Protein AF-A0A933EF14-F1 (afdb_monomer_lite)

pLDDT: mean 84.02, std 11.15, range [34.5, 96.06]

Secondary structure (DSSP, 8-state):
----PPPPBP-SBPTTSPBP-SBP-TTSS-TTT-GGGHHHHHHHHHHHHHHHHHHHHHHHHS-GGGHHHHHHHHHHHHHHHTTSS-HHHHHHHHHHHHHHHHHHHHHHHHHHHHHHHHHHHHHH--

Radius of gyration: 25.22 Å; chains: 1; bounding box: 63×39×61 Å

Foldseek 3Di:
DDDDDDQQFAQDADPVRHGGRDGDDPVSHDCVPDPVNPVVVVVVVVVVVVVVVLLVVVVVVDPSVCSVLVVVLVVLVVCVVVVVDDVVVNVVSVVVSVVVVVVVVVVVVVVVVVVVVVVVVVVVVD

Sequence (126 aa):
MEAKASPL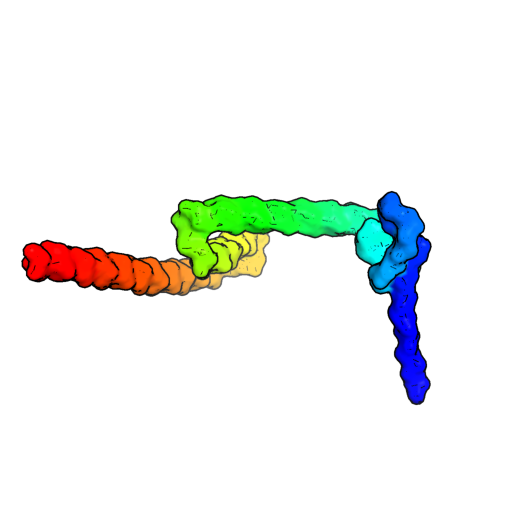LCRAKRKDGSRCRAVATTSGLCLAHDPMLEAKRQAARSAGGHNKAKSVRLGKLVPPRLVPVFDRLEQAMQQVHQGEIDPRVAQALASLAGAMVRVLTSGELEERLRRLESKLEERNVQ

Structure (mmCIF, N/CA/C/O backbone):
data_AF-A0A933EF14-F1
#
_entry.id   AF-A0A933EF14-F1
#
loop_
_atom_site.group_PDB
_atom_site.id
_atom_site.type_symbol
_atom_site.label_atom_id
_atom_site.label_alt_id
_atom_site.label_comp_id
_atom_site.label_asym_id
_atom_site.label_entity_id
_atom_site.label_seq_id
_atom_site.pdbx_PDB_ins_code
_atom_site.Cartn_x
_atom_site.Cartn_y
_atom_site.Cartn_z
_atom_site.occupancy
_atom_site.B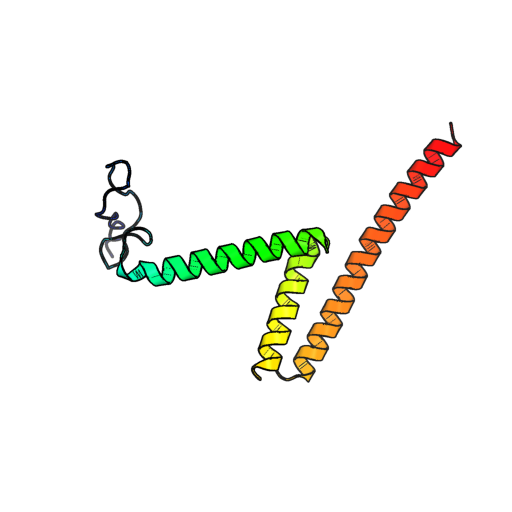_iso_or_equiv
_atom_site.auth_seq_id
_atom_site.auth_comp_id
_atom_site.auth_asym_id
_atom_site.auth_atom_id
_atom_site.pdbx_PDB_model_num
ATOM 1 N N . MET A 1 1 ? 36.540 -28.356 -6.099 1.00 34.50 1 MET A N 1
ATOM 2 C CA . MET A 1 1 ? 36.647 -27.436 -4.945 1.00 34.50 1 MET A CA 1
ATOM 3 C C . MET A 1 1 ? 36.626 -26.013 -5.492 1.00 34.50 1 MET A C 1
ATOM 5 O O . MET A 1 1 ? 37.657 -25.537 -5.940 1.00 34.50 1 MET A O 1
ATOM 9 N N . GLU A 1 2 ? 35.457 -25.371 -5.567 1.00 37.50 2 GLU A N 1
ATOM 10 C CA . GLU A 1 2 ? 35.346 -23.965 -5.990 1.00 37.50 2 GLU A CA 1
ATOM 11 C C . GLU A 1 2 ? 35.702 -23.043 -4.819 1.00 37.50 2 GLU A C 1
ATOM 13 O O . GLU A 1 2 ? 35.099 -23.111 -3.746 1.00 37.50 2 GLU A O 1
ATOM 18 N N . ALA A 1 3 ? 36.699 -22.182 -5.015 1.00 40.19 3 ALA A N 1
ATOM 19 C CA . ALA A 1 3 ? 37.044 -21.141 -4.062 1.00 40.19 3 ALA A CA 1
ATOM 20 C C . ALA A 1 3 ? 35.932 -20.077 -4.050 1.00 40.19 3 ALA A C 1
ATOM 22 O O . ALA A 1 3 ? 35.756 -19.342 -5.020 1.00 40.19 3 ALA A O 1
ATOM 23 N N . LYS A 1 4 ? 35.181 -19.974 -2.945 1.00 40.91 4 LYS A N 1
ATOM 24 C CA . LYS A 1 4 ? 34.280 -18.840 -2.685 1.00 40.91 4 LYS A CA 1
ATOM 25 C C . LYS A 1 4 ? 35.111 -17.553 -2.666 1.00 40.91 4 LYS A C 1
ATOM 27 O O . LYS A 1 4 ? 35.827 -17.298 -1.701 1.00 40.91 4 LYS A O 1
ATOM 32 N N . ALA A 1 5 ? 35.018 -16.748 -3.722 1.00 50.78 5 ALA A N 1
ATOM 33 C CA . ALA A 1 5 ? 35.619 -15.423 -3.758 1.00 50.78 5 ALA A CA 1
ATOM 34 C C . ALA A 1 5 ? 35.035 -14.572 -2.618 1.00 50.78 5 ALA A C 1
ATOM 36 O O . ALA A 1 5 ? 33.828 -14.327 -2.570 1.00 50.78 5 ALA A O 1
ATOM 37 N N . SER A 1 6 ? 35.886 -14.145 -1.682 1.00 56.22 6 SER A N 1
ATOM 38 C CA . SER A 1 6 ? 35.509 -13.193 -0.635 1.00 56.22 6 SER A CA 1
ATOM 39 C C . SER A 1 6 ? 34.868 -11.957 -1.273 1.00 56.22 6 SER A C 1
ATOM 41 O O . SER A 1 6 ? 35.418 -11.439 -2.251 1.00 56.22 6 SER A O 1
ATOM 43 N N . PRO A 1 7 ? 33.731 -11.459 -0.751 1.00 63.97 7 PRO A N 1
ATOM 44 C CA . PRO A 1 7 ? 33.072 -10.304 -1.336 1.00 63.97 7 PRO A CA 1
ATOM 45 C C . PRO A 1 7 ? 34.029 -9.113 -1.280 1.00 63.97 7 PRO A C 1
ATOM 47 O O . PRO A 1 7 ? 34.435 -8.672 -0.203 1.00 63.97 7 PRO A O 1
ATOM 50 N N . LEU A 1 8 ? 34.413 -8.611 -2.455 1.00 83.75 8 LEU A N 1
ATOM 51 C CA . LEU A 1 8 ? 35.238 -7.415 -2.560 1.00 83.75 8 LEU A CA 1
ATOM 52 C C . LEU A 1 8 ? 34.507 -6.272 -1.852 1.00 83.75 8 LEU A C 1
ATOM 54 O O . LEU A 1 8 ? 33.319 -6.051 -2.075 1.00 83.75 8 LEU A O 1
ATOM 58 N N . LEU A 1 9 ? 35.199 -5.557 -0.968 1.00 91.00 9 LEU A N 1
ATOM 59 C CA . LEU A 1 9 ? 34.646 -4.375 -0.313 1.00 91.00 9 LEU A CA 1
ATOM 60 C C . LEU A 1 9 ? 34.754 -3.161 -1.235 1.00 91.00 9 LEU A C 1
ATOM 62 O O . LEU A 1 9 ? 35.671 -3.045 -2.051 1.00 91.00 9 LEU A O 1
ATOM 66 N N . CYS A 1 10 ? 33.820 -2.231 -1.074 1.00 93.94 10 CYS A N 1
ATOM 67 C CA . CYS A 1 10 ? 33.797 -0.972 -1.799 1.00 93.94 10 CYS A CA 1
ATOM 68 C C . CYS A 1 10 ? 35.102 -0.189 -1.597 1.00 93.94 10 CYS A C 1
ATOM 70 O O . CYS A 1 10 ? 35.520 0.084 -0.471 1.00 93.94 10 CYS A O 1
ATOM 72 N N . ARG A 1 11 ? 35.717 0.238 -2.703 1.00 91.94 11 ARG A N 1
ATOM 73 C CA . ARG A 1 11 ? 37.001 0.958 -2.682 1.00 91.94 11 ARG A CA 1
ATOM 74 C C . ARG A 1 11 ? 36.892 2.421 -2.227 1.00 91.94 11 ARG A C 1
ATOM 76 O O . ARG A 1 11 ? 37.898 3.001 -1.829 1.00 91.94 11 ARG A O 1
ATOM 83 N N . ALA A 1 12 ? 35.695 3.010 -2.251 1.00 91.56 12 ALA A N 1
ATOM 84 C CA . ALA A 1 12 ? 35.473 4.410 -1.882 1.00 91.56 12 ALA A CA 1
ATOM 85 C C . ALA A 1 12 ? 35.557 4.685 -0.367 1.00 91.56 12 ALA A C 1
ATOM 87 O O . ALA A 1 12 ? 35.332 3.807 0.476 1.00 91.56 12 ALA A O 1
ATOM 88 N N . LYS A 1 13 ? 35.829 5.950 -0.031 1.00 93.69 13 LYS A N 1
ATOM 89 C CA . LYS A 1 13 ? 35.721 6.491 1.329 1.00 93.69 13 LYS A CA 1
ATOM 90 C C . LYS A 1 13 ? 34.322 7.060 1.560 1.00 93.69 13 LYS A C 1
ATOM 92 O O . LYS A 1 13 ? 33.694 7.579 0.643 1.00 93.69 13 LYS A O 1
ATOM 97 N N . ARG A 1 14 ? 33.838 6.943 2.792 1.00 90.38 14 ARG A N 1
ATOM 98 C CA . ARG A 1 14 ? 32.615 7.597 3.264 1.00 90.38 14 ARG A CA 1
ATOM 99 C C . ARG A 1 14 ? 32.860 9.100 3.449 1.00 90.38 14 ARG A C 1
ATOM 101 O O . ARG A 1 14 ? 34.001 9.557 3.444 1.00 90.38 14 ARG A O 1
ATOM 108 N N . LYS A 1 15 ? 31.781 9.860 3.669 1.00 89.06 15 LYS A N 1
ATOM 109 C CA . LYS A 1 15 ? 31.844 11.308 3.947 1.00 89.06 15 LYS A CA 1
ATOM 110 C C . LYS A 1 15 ? 32.666 11.656 5.197 1.00 89.06 15 LYS A C 1
ATOM 112 O O . LYS A 1 15 ? 33.230 12.735 5.257 1.00 89.06 15 LYS A O 1
ATOM 117 N N . ASP A 1 16 ? 32.750 10.736 6.157 1.00 90.38 16 ASP A N 1
ATOM 118 C CA . ASP A 1 16 ? 33.552 10.849 7.385 1.00 90.38 16 ASP A CA 1
ATOM 119 C C . ASP A 1 16 ? 35.041 10.480 7.186 1.00 90.38 16 ASP A C 1
ATOM 121 O O . ASP A 1 16 ? 35.798 10.395 8.148 1.00 90.38 16 ASP A O 1
ATOM 125 N N . GLY A 1 17 ? 35.471 10.207 5.948 1.00 88.56 17 GLY A N 1
ATOM 126 C CA . GLY A 1 17 ? 36.844 9.822 5.610 1.00 88.56 17 GLY A CA 1
ATOM 127 C C . GLY A 1 17 ? 37.183 8.345 5.846 1.00 88.56 17 GLY A C 1
ATOM 128 O O . GLY A 1 17 ? 38.216 7.874 5.360 1.00 88.56 17 GLY A O 1
ATOM 129 N N . SER A 1 18 ? 36.319 7.579 6.518 1.00 90.81 18 SER A N 1
ATOM 130 C CA . SER A 1 18 ? 36.530 6.151 6.774 1.00 90.81 18 SER A CA 1
ATOM 131 C C . SER A 1 18 ? 36.309 5.291 5.519 1.00 90.81 18 SER A C 1
ATOM 133 O O . SER A 1 18 ? 35.608 5.673 4.577 1.00 90.81 18 SER A O 1
ATOM 135 N N . ARG A 1 19 ? 36.911 4.092 5.468 1.00 90.94 19 ARG A N 1
ATOM 136 C CA . ARG A 1 19 ? 36.732 3.165 4.332 1.00 90.94 19 ARG A CA 1
ATOM 137 C C . ARG A 1 19 ? 35.314 2.596 4.307 1.00 90.94 19 ARG A C 1
ATOM 139 O O . ARG A 1 19 ? 34.787 2.155 5.330 1.00 90.94 19 ARG A O 1
ATOM 146 N N . CYS A 1 20 ? 34.703 2.547 3.124 1.00 92.06 20 CYS A N 1
ATOM 147 C CA . CYS A 1 20 ? 33.390 1.938 2.970 1.00 92.06 20 CYS A CA 1
ATOM 148 C C . CYS A 1 20 ? 33.461 0.419 3.206 1.00 92.06 20 CYS A C 1
ATOM 150 O O . CYS A 1 20 ? 34.188 -0.293 2.525 1.00 92.06 20 CYS A O 1
ATOM 152 N N . ARG A 1 21 ? 32.666 -0.081 4.158 1.00 92.19 21 ARG A N 1
ATOM 153 C CA . ARG A 1 21 ? 32.561 -1.517 4.481 1.00 92.19 21 ARG A CA 1
ATOM 154 C C . ARG A 1 21 ? 31.450 -2.247 3.711 1.00 92.19 21 ARG A C 1
ATOM 156 O O . ARG A 1 21 ? 31.119 -3.376 4.045 1.00 92.19 21 ARG A O 1
ATOM 163 N N . ALA A 1 22 ? 30.824 -1.590 2.736 1.00 90.44 22 ALA A N 1
ATOM 164 C CA . ALA A 1 22 ? 29.777 -2.209 1.927 1.00 90.44 22 ALA A CA 1
ATOM 165 C C . ALA A 1 22 ? 30.387 -3.146 0.878 1.00 90.44 22 ALA A C 1
ATOM 167 O O . ALA A 1 22 ? 31.485 -2.885 0.385 1.00 90.44 22 ALA A O 1
ATOM 168 N N . VAL A 1 23 ? 29.646 -4.189 0.505 1.00 91.81 23 VAL A N 1
ATOM 169 C CA . VAL A 1 23 ? 30.027 -5.092 -0.587 1.00 91.81 23 VAL A CA 1
ATOM 170 C C . VAL A 1 23 ? 30.053 -4.311 -1.902 1.00 91.81 23 VAL A C 1
ATOM 172 O O . VAL A 1 23 ? 29.129 -3.553 -2.215 1.00 91.81 23 VAL A O 1
ATOM 175 N N . ALA A 1 24 ? 31.151 -4.445 -2.637 1.00 91.50 24 ALA A N 1
ATOM 176 C CA . ALA A 1 24 ? 31.311 -3.888 -3.964 1.00 91.50 24 ALA A CA 1
ATOM 177 C C . ALA A 1 24 ? 30.498 -4.687 -4.981 1.00 91.50 24 ALA A C 1
ATOM 179 O O . ALA A 1 24 ? 30.344 -5.902 -4.877 1.00 91.50 24 ALA A O 1
ATOM 180 N N . THR A 1 25 ? 30.011 -3.985 -5.993 1.00 87.56 25 THR A N 1
ATOM 181 C CA . THR A 1 25 ? 29.511 -4.601 -7.219 1.00 87.56 25 THR A CA 1
ATOM 182 C C . THR A 1 25 ? 30.688 -4.919 -8.153 1.00 87.56 25 THR A C 1
ATOM 184 O O . THR A 1 25 ? 31.854 -4.734 -7.790 1.00 87.56 25 THR A O 1
ATOM 187 N N . THR A 1 26 ? 30.403 -5.365 -9.375 1.00 85.88 26 THR A N 1
ATOM 188 C CA . THR A 1 26 ? 31.417 -5.627 -10.410 1.00 85.88 26 THR A CA 1
ATOM 189 C C . THR A 1 26 ? 32.278 -4.404 -10.748 1.00 85.88 26 THR A C 1
ATOM 191 O O . THR A 1 26 ? 33.408 -4.571 -11.194 1.00 85.88 26 THR A O 1
ATOM 194 N N . SER A 1 27 ? 31.808 -3.183 -10.463 1.00 85.88 27 SER A N 1
ATOM 195 C CA . SER A 1 27 ? 32.572 -1.938 -10.634 1.00 85.88 27 SER A CA 1
ATOM 196 C C . SER A 1 27 ? 33.625 -1.691 -9.541 1.00 85.88 27 SER A C 1
ATOM 198 O O . SER A 1 27 ? 34.384 -0.725 -9.608 1.00 85.88 27 SER A O 1
ATOM 200 N N . GLY A 1 28 ? 33.679 -2.521 -8.492 1.00 89.00 28 GLY A N 1
ATOM 201 C CA . GLY A 1 28 ? 34.536 -2.282 -7.323 1.00 89.00 28 GLY A CA 1
ATOM 202 C C . GLY A 1 28 ? 33.992 -1.216 -6.357 1.00 89.00 28 GLY A C 1
ATOM 203 O O . GLY A 1 28 ? 34.634 -0.903 -5.347 1.00 89.00 28 GLY A O 1
ATOM 204 N N . LEU A 1 29 ? 32.797 -0.682 -6.628 1.00 91.25 29 LEU A N 1
ATOM 205 C CA . LEU A 1 29 ? 32.075 0.278 -5.794 1.00 91.25 29 LEU A CA 1
ATOM 206 C C . LEU A 1 29 ? 30.731 -0.310 -5.350 1.00 91.25 29 LEU A C 1
ATOM 208 O O . LEU A 1 29 ? 30.136 -1.141 -6.037 1.00 91.25 29 LEU A O 1
ATOM 212 N N . CYS A 1 30 ? 30.250 0.080 -4.167 1.00 92.69 30 CYS A N 1
ATOM 213 C CA . CYS A 1 30 ? 28.926 -0.338 -3.702 1.00 92.69 30 CYS A CA 1
ATOM 214 C C . CYS A 1 30 ? 27.815 0.468 -4.382 1.00 92.69 30 CYS A C 1
ATOM 216 O O . CYS A 1 30 ? 28.061 1.544 -4.929 1.00 92.69 30 CYS A O 1
ATOM 218 N N . LEU A 1 31 ? 26.568 0.011 -4.226 1.00 91.00 31 LEU A N 1
ATOM 219 C CA . LEU A 1 31 ? 25.373 0.689 -4.740 1.00 91.00 31 LEU A CA 1
ATOM 220 C C . LEU A 1 31 ? 25.335 2.193 -4.426 1.00 91.00 31 LEU A C 1
ATOM 222 O O . LEU A 1 31 ? 24.790 2.944 -5.225 1.00 91.00 31 LEU A O 1
ATOM 226 N N . ALA A 1 32 ? 25.890 2.620 -3.283 1.00 90.62 32 ALA A N 1
ATOM 227 C CA . ALA A 1 32 ? 25.903 4.006 -2.812 1.00 90.62 32 ALA A CA 1
ATOM 228 C C . ALA A 1 32 ? 27.066 4.867 -3.349 1.00 90.62 32 ALA A C 1
ATOM 230 O O . ALA A 1 32 ? 26.965 6.092 -3.325 1.00 90.62 32 ALA A O 1
ATOM 231 N N . HIS A 1 33 ? 28.156 4.261 -3.817 1.00 92.62 33 HIS A N 1
ATOM 232 C CA . HIS A 1 33 ? 29.332 4.989 -4.309 1.00 92.62 33 HIS A CA 1
ATOM 233 C C . HIS A 1 33 ? 29.567 4.823 -5.805 1.00 92.62 33 HIS A C 1
ATOM 235 O O . HIS A 1 33 ? 30.368 5.565 -6.356 1.00 92.62 33 HIS A O 1
ATOM 241 N N . ASP A 1 34 ? 28.881 3.888 -6.457 1.00 92.62 34 ASP A N 1
ATOM 242 C CA . ASP A 1 34 ? 28.960 3.713 -7.900 1.00 92.62 34 ASP A CA 1
ATOM 243 C C . ASP A 1 34 ? 28.223 4.855 -8.635 1.00 92.62 34 ASP A C 1
ATOM 245 O O . ASP A 1 34 ? 27.000 4.980 -8.467 1.00 92.62 34 ASP A O 1
ATOM 249 N N . PRO A 1 35 ? 28.923 5.688 -9.435 1.00 90.19 35 PRO A N 1
ATOM 250 C CA . PRO A 1 35 ? 28.300 6.751 -10.222 1.00 90.19 35 PRO A CA 1
ATOM 25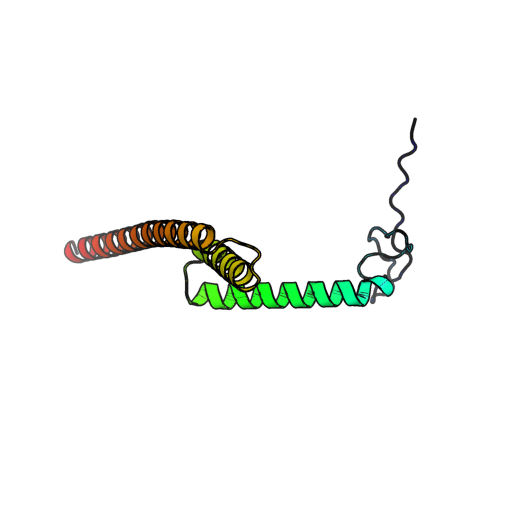1 C C . PRO A 1 35 ? 27.367 6.214 -11.311 1.00 90.19 35 PRO A C 1
ATOM 253 O O . PRO A 1 35 ? 26.350 6.841 -11.602 1.00 90.19 35 PRO A O 1
ATOM 256 N N . MET A 1 36 ? 27.652 5.032 -11.871 1.00 88.88 36 MET A N 1
ATOM 257 C CA . MET A 1 36 ? 26.814 4.418 -12.909 1.00 88.88 36 MET A CA 1
ATOM 258 C C . MET A 1 36 ? 25.434 4.026 -12.368 1.00 88.88 36 MET A C 1
ATOM 260 O O . MET A 1 36 ? 24.467 3.924 -13.119 1.00 88.88 36 MET A O 1
ATOM 264 N N . LEU A 1 37 ? 25.323 3.831 -11.050 1.00 89.62 37 LEU A N 1
ATOM 265 C CA . LEU A 1 37 ? 24.072 3.489 -10.376 1.00 89.62 37 LEU A CA 1
ATOM 266 C C . LEU A 1 37 ? 23.360 4.705 -9.775 1.00 89.62 37 LEU A C 1
ATOM 268 O O . LEU A 1 37 ? 22.321 4.530 -9.139 1.00 89.62 37 LEU A O 1
ATOM 272 N N . GLU A 1 38 ? 23.872 5.924 -9.958 1.00 90.19 38 GLU A N 1
ATOM 273 C CA . GLU A 1 38 ? 23.291 7.123 -9.349 1.00 90.19 38 GLU A CA 1
ATOM 274 C C . GLU A 1 38 ? 21.855 7.365 -9.833 1.00 90.19 38 GLU A C 1
ATOM 276 O O . GLU A 1 38 ? 20.951 7.487 -9.007 1.00 90.19 38 GLU A O 1
ATOM 281 N N . ALA A 1 39 ? 21.610 7.310 -11.147 1.00 90.12 39 ALA A N 1
ATOM 282 C CA . ALA A 1 39 ? 20.266 7.465 -11.713 1.00 90.12 39 ALA A CA 1
ATOM 283 C C . ALA A 1 39 ? 19.288 6.405 -11.173 1.00 90.12 39 ALA A C 1
ATOM 285 O O . ALA A 1 39 ? 18.189 6.724 -10.718 1.00 90.12 39 ALA A O 1
ATOM 286 N N . LYS A 1 40 ? 19.718 5.136 -11.124 1.00 90.25 40 LYS A N 1
ATOM 287 C CA . LYS A 1 40 ? 18.917 4.031 -10.570 1.00 90.25 40 LYS A CA 1
ATOM 288 C C . LYS A 1 40 ? 18.619 4.234 -9.081 1.00 90.25 40 LYS A C 1
ATOM 290 O O . LYS A 1 40 ? 17.513 3.953 -8.623 1.00 90.25 40 LYS A O 1
ATOM 295 N N . ARG A 1 41 ? 19.585 4.745 -8.315 1.00 92.69 41 ARG A N 1
ATOM 296 C CA . ARG A 1 41 ? 19.435 5.035 -6.884 1.00 92.69 41 ARG A CA 1
ATOM 297 C C . ARG A 1 41 ? 18.488 6.206 -6.640 1.00 92.69 41 ARG A C 1
ATOM 299 O O . ARG A 1 41 ? 17.688 6.142 -5.709 1.00 92.69 41 ARG A O 1
ATOM 306 N N . GLN A 1 42 ? 18.557 7.252 -7.459 1.00 89.69 42 GLN A N 1
ATOM 307 C CA . GLN A 1 42 ? 17.633 8.384 -7.400 1.00 89.69 42 GLN A CA 1
ATOM 308 C C . GLN A 1 42 ? 16.205 7.951 -7.736 1.00 89.69 42 GLN A C 1
ATOM 310 O O . GLN A 1 42 ? 15.293 8.253 -6.968 1.00 89.69 42 GLN A O 1
ATOM 315 N N . ALA A 1 43 ? 16.022 7.158 -8.796 1.00 88.62 43 ALA A N 1
ATOM 316 C CA . ALA A 1 43 ? 14.725 6.581 -9.142 1.00 88.62 43 ALA A CA 1
ATOM 317 C C . ALA A 1 43 ? 14.158 5.729 -7.993 1.00 88.62 43 ALA A C 1
ATOM 319 O O . ALA A 1 43 ? 13.011 5.914 -7.593 1.00 88.62 43 ALA A O 1
ATOM 320 N N . ALA A 1 44 ? 14.978 4.865 -7.384 1.00 88.06 44 ALA A N 1
ATOM 321 C CA . ALA A 1 44 ? 14.566 4.049 -6.240 1.00 88.06 44 ALA A CA 1
ATOM 322 C C . ALA A 1 44 ? 14.207 4.890 -4.999 1.00 88.06 44 ALA A C 1
ATOM 324 O O . ALA A 1 44 ? 13.227 4.593 -4.317 1.00 88.06 44 ALA A O 1
ATOM 325 N N . ARG A 1 45 ? 14.965 5.958 -4.706 1.00 88.50 45 ARG A N 1
ATOM 326 C CA . ARG A 1 45 ? 14.654 6.897 -3.611 1.00 88.50 45 ARG A CA 1
ATOM 327 C C . ARG A 1 45 ? 13.343 7.637 -3.858 1.00 88.50 45 ARG A C 1
ATOM 329 O O . ARG A 1 45 ? 12.541 7.740 -2.935 1.00 88.50 45 ARG A O 1
ATOM 336 N N . SER A 1 46 ? 13.127 8.118 -5.082 1.00 87.31 46 SER A N 1
ATOM 337 C CA . SER A 1 46 ? 11.885 8.784 -5.481 1.00 87.31 46 SER A CA 1
ATOM 338 C C . SER A 1 46 ? 10.691 7.838 -5.343 1.00 87.31 46 SER A C 1
ATOM 340 O O . SER A 1 46 ? 9.741 8.151 -4.628 1.00 87.31 46 SER A O 1
ATOM 342 N N . ALA A 1 47 ?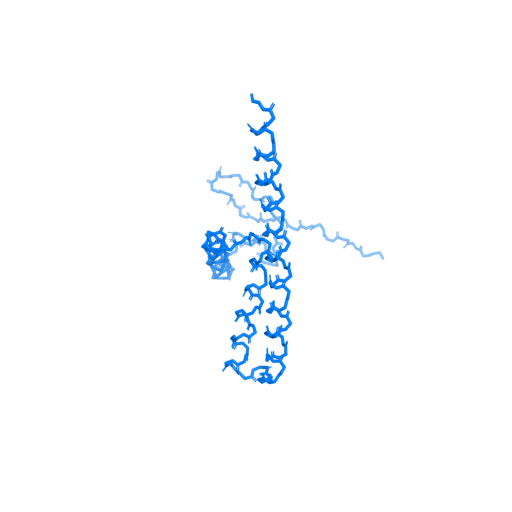 10.783 6.628 -5.906 1.00 82.88 47 ALA A N 1
ATOM 343 C CA . ALA A 1 47 ? 9.750 5.599 -5.785 1.00 82.88 47 ALA A CA 1
ATOM 344 C C . ALA A 1 47 ? 9.452 5.244 -4.316 1.00 82.88 47 ALA A C 1
ATOM 346 O O . ALA A 1 47 ? 8.294 5.194 -3.907 1.00 82.88 47 ALA A O 1
ATOM 347 N N . GLY A 1 48 ? 10.490 5.077 -3.488 1.00 81.12 48 GLY A N 1
ATOM 348 C CA . GLY A 1 48 ? 10.331 4.861 -2.048 1.00 81.12 48 GLY A CA 1
ATOM 349 C C . GLY A 1 48 ? 9.644 6.033 -1.337 1.00 81.12 48 GLY A C 1
ATOM 350 O O . GLY A 1 48 ? 8.774 5.820 -0.492 1.00 81.12 48 GLY A O 1
ATOM 351 N N . GLY A 1 49 ? 9.985 7.271 -1.706 1.00 83.75 49 GLY A N 1
ATOM 352 C CA . GLY A 1 49 ? 9.342 8.486 -1.208 1.00 83.75 49 GLY A CA 1
ATOM 353 C C . GLY A 1 49 ? 7.861 8.563 -1.581 1.00 83.75 49 GLY A C 1
ATOM 354 O O . GLY A 1 49 ? 7.025 8.801 -0.707 1.00 83.75 49 GLY A O 1
ATOM 355 N N . HIS A 1 50 ? 7.525 8.286 -2.843 1.00 78.44 50 HIS A N 1
ATOM 356 C CA . HIS A 1 50 ? 6.145 8.213 -3.321 1.00 78.44 50 HIS A CA 1
ATOM 357 C C . HIS A 1 50 ? 5.338 7.147 -2.574 1.00 78.44 50 HIS A C 1
ATOM 359 O O . HIS A 1 50 ? 4.252 7.450 -2.078 1.00 78.44 50 HIS A O 1
ATOM 365 N N . ASN A 1 51 ? 5.888 5.942 -2.403 1.00 77.38 51 ASN A N 1
ATOM 366 C CA . ASN A 1 51 ? 5.226 4.859 -1.671 1.00 77.38 51 ASN A CA 1
ATOM 367 C C . ASN A 1 51 ? 4.990 5.226 -0.200 1.00 77.38 51 ASN A C 1
ATOM 369 O O . ASN A 1 51 ? 3.895 5.023 0.326 1.00 77.38 51 ASN A O 1
ATOM 373 N N . LYS A 1 52 ? 5.977 5.846 0.461 1.00 77.38 52 LYS A N 1
ATOM 374 C CA . LYS A 1 52 ? 5.825 6.324 1.842 1.00 77.38 52 LYS A CA 1
ATOM 375 C C . LYS A 1 52 ? 4.750 7.408 1.945 1.00 77.38 52 LYS A C 1
ATOM 377 O O . LYS A 1 52 ? 3.882 7.326 2.809 1.00 77.38 52 LYS A O 1
ATOM 382 N N . ALA A 1 53 ? 4.780 8.412 1.068 1.00 76.44 53 ALA A N 1
ATOM 383 C CA . ALA A 1 53 ? 3.788 9.486 1.052 1.00 76.44 53 ALA A CA 1
ATOM 384 C C . ALA A 1 53 ? 2.374 8.948 0.783 1.00 76.44 53 ALA A C 1
ATOM 386 O O . ALA A 1 53 ? 1.408 9.379 1.411 1.00 76.44 53 ALA A O 1
ATOM 387 N N . LYS A 1 54 ? 2.246 7.966 -0.113 1.00 79.12 54 LYS A N 1
ATOM 388 C CA . LYS A 1 54 ? 0.990 7.270 -0.392 1.00 79.12 54 LYS A CA 1
ATOM 389 C C . LYS A 1 54 ? 0.470 6.523 0.834 1.00 79.12 54 LYS A C 1
ATOM 391 O O . LYS A 1 54 ? -0.664 6.772 1.228 1.00 79.12 54 LYS A O 1
ATOM 396 N N . SER A 1 55 ? 1.301 5.702 1.474 1.00 75.31 55 SER A N 1
ATOM 397 C CA . SER A 1 55 ? 0.936 4.971 2.694 1.00 75.31 55 SER A CA 1
ATOM 398 C C . SER A 1 55 ? 0.511 5.912 3.827 1.00 75.31 55 SER A C 1
ATOM 400 O O . SER A 1 55 ? -0.515 5.679 4.458 1.00 75.31 55 SER A O 1
ATOM 402 N N . VAL A 1 56 ? 1.214 7.035 4.026 1.00 78.25 56 VAL A N 1
ATOM 403 C CA . VAL A 1 56 ? 0.831 8.053 5.022 1.00 78.25 56 VAL A CA 1
ATOM 404 C C . VAL A 1 56 ? -0.520 8.695 4.695 1.00 78.25 56 VAL A C 1
ATOM 406 O O . VAL A 1 56 ? -1.324 8.906 5.600 1.00 78.25 56 VAL A O 1
ATOM 409 N N . ARG A 1 57 ? -0.795 9.016 3.424 1.00 81.12 57 ARG A N 1
ATOM 410 C CA . ARG A 1 57 ? -2.100 9.569 3.017 1.00 81.12 57 ARG A CA 1
ATOM 411 C C . ARG A 1 57 ? -3.220 8.545 3.195 1.00 81.12 57 ARG A C 1
ATOM 413 O O . ARG A 1 57 ? -4.246 8.885 3.773 1.00 81.12 57 ARG A O 1
ATOM 420 N N . LEU A 1 58 ? -3.013 7.306 2.749 1.00 78.75 58 LEU A N 1
ATOM 421 C CA . LEU A 1 58 ? -4.002 6.235 2.878 1.00 78.75 58 LEU A CA 1
ATOM 422 C C . LEU A 1 58 ? -4.264 5.881 4.342 1.00 78.75 58 LEU A C 1
ATOM 424 O O . LEU A 1 58 ? -5.419 5.756 4.723 1.00 78.75 58 LEU A O 1
ATOM 428 N N . GLY A 1 59 ? -3.237 5.831 5.191 1.00 75.31 59 GLY A N 1
ATOM 429 C CA . GLY A 1 59 ? -3.396 5.558 6.623 1.00 75.31 59 GLY A CA 1
ATOM 430 C C . GLY A 1 59 ? -4.219 6.603 7.389 1.00 75.31 59 GLY A C 1
ATOM 431 O O . GLY A 1 59 ? -4.654 6.324 8.501 1.00 75.31 59 GLY A O 1
ATOM 432 N N . LYS A 1 60 ? -4.458 7.793 6.813 1.00 80.75 60 LYS A N 1
ATOM 433 C CA . LYS A 1 60 ? -5.396 8.792 7.360 1.00 80.75 60 LYS A CA 1
ATOM 434 C C . LYS A 1 60 ? -6.846 8.567 6.928 1.00 80.75 60 LYS A C 1
ATOM 436 O O . LYS A 1 60 ? -7.746 9.097 7.567 1.00 80.75 60 LYS A O 1
ATOM 441 N N . LEU A 1 61 ? -7.063 7.853 5.827 1.00 80.00 61 LEU A N 1
ATOM 442 C CA . LEU A 1 61 ? -8.374 7.677 5.196 1.00 80.00 61 LEU A CA 1
ATOM 443 C C . LEU A 1 61 ? -8.956 6.288 5.449 1.00 80.00 61 LEU A C 1
ATOM 445 O O . LEU A 1 61 ? -10.172 6.131 5.495 1.00 80.00 61 LEU A O 1
ATOM 449 N N . VAL A 1 62 ? -8.095 5.281 5.592 1.00 79.88 62 VAL A N 1
ATOM 450 C CA . VAL A 1 62 ? -8.487 3.883 5.748 1.00 79.88 62 VAL A CA 1
ATOM 451 C C . VAL A 1 62 ? -7.661 3.200 6.840 1.00 79.88 62 VAL A C 1
ATOM 453 O O . VAL A 1 62 ? -6.505 3.573 7.063 1.00 79.88 62 VAL A O 1
ATOM 456 N N . PRO A 1 63 ? -8.213 2.172 7.511 1.00 81.19 63 PRO A N 1
ATOM 457 C CA . PRO A 1 63 ? -7.453 1.328 8.423 1.00 81.19 63 PRO A CA 1
ATOM 458 C C . PRO A 1 63 ? -6.150 0.811 7.781 1.00 81.19 63 PRO A C 1
ATOM 460 O O . PRO A 1 63 ? -6.181 0.386 6.621 1.00 81.19 63 PRO A O 1
ATOM 463 N N . PRO A 1 64 ? -5.015 0.754 8.514 1.00 80.06 64 PRO A N 1
ATOM 464 C CA . PRO A 1 64 ? -3.718 0.340 7.964 1.00 80.06 64 PRO A CA 1
ATOM 465 C C . PRO A 1 64 ? -3.741 -1.003 7.222 1.00 80.06 64 PRO A C 1
ATOM 467 O O . PRO A 1 64 ? -3.059 -1.178 6.216 1.00 80.06 64 PRO A O 1
ATOM 470 N N . ARG A 1 65 ? -4.577 -1.941 7.679 1.00 78.62 65 ARG A N 1
ATOM 471 C CA . ARG A 1 65 ? -4.748 -3.263 7.061 1.00 78.62 65 ARG A CA 1
ATOM 472 C C . ARG A 1 65 ? -5.397 -3.243 5.674 1.00 78.62 65 ARG A C 1
ATOM 474 O O . ARG A 1 65 ? -5.275 -4.223 4.951 1.00 78.62 65 ARG A O 1
ATOM 481 N N . LEU A 1 66 ? -6.080 -2.159 5.299 1.00 80.50 66 LEU A N 1
ATOM 482 C CA . LEU A 1 66 ? -6.687 -2.011 3.973 1.00 80.50 66 LEU A CA 1
ATOM 483 C C . LEU A 1 66 ? -5.721 -1.419 2.943 1.00 80.50 66 LEU A C 1
ATOM 485 O O . LEU A 1 66 ? -5.947 -1.594 1.750 1.00 80.50 66 LEU A O 1
ATOM 489 N N . VAL A 1 67 ? -4.629 -0.773 3.370 1.00 82.38 67 VAL A N 1
ATOM 490 C CA . VAL A 1 67 ? -3.655 -0.134 2.464 1.00 82.38 67 VAL A CA 1
ATOM 491 C C . VAL A 1 67 ? -3.162 -1.085 1.356 1.00 82.38 67 VAL A C 1
ATOM 493 O O . VAL A 1 67 ? -3.233 -0.689 0.193 1.00 82.38 67 VAL A O 1
ATOM 496 N N . PRO A 1 68 ? -2.781 -2.352 1.637 1.00 80.88 68 PRO A N 1
ATOM 497 C CA . PRO A 1 68 ? -2.346 -3.278 0.586 1.00 80.88 68 PRO A CA 1
ATOM 498 C C . PRO A 1 68 ? -3.444 -3.625 -0.431 1.00 80.88 68 PRO A C 1
ATOM 500 O O . PRO A 1 68 ? -3.153 -3.868 -1.601 1.00 80.88 68 PRO A O 1
ATOM 503 N N . VAL A 1 69 ? -4.710 -3.645 -0.001 1.00 82.00 69 VAL A N 1
ATOM 504 C CA . VAL A 1 69 ? -5.857 -3.923 -0.881 1.00 82.00 69 VAL A CA 1
ATOM 505 C C . VAL A 1 69 ? -6.057 -2.767 -1.858 1.00 82.00 69 VAL A C 1
ATOM 507 O O . VAL A 1 69 ? -6.219 -2.997 -3.055 1.00 82.00 69 VAL A O 1
ATOM 510 N N . PHE A 1 70 ? -5.979 -1.526 -1.369 1.00 80.44 70 PHE A N 1
ATOM 511 C CA . PHE A 1 70 ? -6.039 -0.332 -2.215 1.00 80.44 70 PHE A CA 1
ATOM 512 C C . PHE A 1 70 ? -4.877 -0.272 -3.209 1.00 80.44 70 PHE A C 1
ATOM 514 O O . PHE A 1 70 ? -5.105 -0.001 -4.386 1.00 80.44 70 PHE A O 1
ATOM 521 N N . ASP A 1 71 ? -3.655 -0.590 -2.771 1.00 83.12 71 ASP A N 1
ATOM 522 C CA . ASP A 1 71 ? -2.489 -0.646 -3.658 1.00 83.12 71 ASP A CA 1
ATOM 523 C C . ASP A 1 71 ? -2.686 -1.658 -4.792 1.00 83.12 71 ASP A C 1
ATOM 525 O O . ASP A 1 71 ? -2.400 -1.359 -5.955 1.00 83.12 71 ASP A O 1
ATOM 529 N N . ARG A 1 72 ? -3.218 -2.844 -4.474 1.00 82.06 72 ARG A N 1
ATOM 530 C CA . ARG A 1 72 ? -3.463 -3.886 -5.473 1.00 82.06 72 ARG A CA 1
ATOM 531 C C . ARG A 1 72 ? -4.562 -3.501 -6.462 1.00 82.06 72 ARG A C 1
ATOM 533 O O . ARG A 1 72 ? -4.432 -3.801 -7.647 1.00 82.06 72 ARG A O 1
ATOM 540 N N . LEU A 1 73 ? -5.621 -2.840 -5.993 1.00 81.94 73 LEU A N 1
ATOM 541 C CA . LEU A 1 73 ? -6.704 -2.367 -6.855 1.00 81.94 73 LEU A CA 1
ATOM 542 C C . LEU A 1 73 ? -6.251 -1.250 -7.792 1.00 81.94 73 LEU A C 1
ATOM 544 O O . LEU A 1 73 ? -6.562 -1.299 -8.977 1.00 81.94 73 LEU A O 1
ATOM 548 N N . GLU A 1 74 ? -5.470 -0.289 -7.300 1.00 84.94 74 GLU A N 1
ATOM 549 C CA . GLU A 1 74 ? -4.918 0.774 -8.143 1.00 84.94 74 GLU A CA 1
ATOM 550 C C . GLU A 1 74 ? -3.985 0.212 -9.223 1.00 84.94 74 GLU A C 1
ATOM 552 O O . GLU A 1 74 ? -4.056 0.631 -10.378 1.00 84.94 74 GLU A O 1
ATOM 557 N N . GLN A 1 75 ? -3.165 -0.789 -8.879 1.00 84.44 75 GLN A N 1
ATOM 558 C CA . GLN A 1 75 ? -2.342 -1.489 -9.864 1.00 84.44 75 GLN A CA 1
ATOM 559 C C . GLN A 1 75 ? -3.211 -2.177 -10.925 1.00 84.44 75 GLN A C 1
ATOM 561 O O . GLN A 1 75 ? -2.977 -1.987 -12.114 1.00 84.44 75 GLN A O 1
ATOM 566 N N . ALA A 1 76 ? -4.240 -2.927 -10.519 1.00 79.56 76 ALA A N 1
ATOM 567 C CA . ALA A 1 76 ? -5.145 -3.581 -11.462 1.00 79.56 76 ALA A CA 1
ATOM 568 C C . ALA A 1 76 ? -5.845 -2.567 -12.387 1.00 79.56 76 ALA A C 1
ATOM 570 O O . ALA A 1 76 ? -5.969 -2.817 -13.582 1.00 79.56 76 ALA A O 1
ATOM 571 N N . MET A 1 77 ? -6.238 -1.396 -11.871 1.00 77.81 77 MET A N 1
ATOM 572 C CA . MET A 1 77 ? -6.814 -0.317 -12.682 1.00 77.81 77 MET A CA 1
ATOM 573 C C . MET A 1 77 ? -5.836 0.199 -13.746 1.00 77.81 77 MET A C 1
ATOM 575 O O . MET A 1 77 ? -6.234 0.392 -14.894 1.00 77.81 77 MET A O 1
ATOM 579 N N . GLN A 1 78 ? -4.561 0.397 -13.393 1.00 84.38 78 GLN A N 1
ATOM 580 C CA . GLN A 1 78 ? -3.533 0.808 -14.357 1.00 84.38 78 GLN A CA 1
ATOM 581 C C . GLN A 1 78 ? -3.314 -0.252 -15.439 1.00 84.38 78 GLN A C 1
ATOM 583 O O . GLN A 1 78 ? -3.273 0.086 -16.619 1.00 84.38 78 GLN A O 1
ATOM 588 N N . GLN A 1 79 ? -3.243 -1.525 -15.051 1.00 80.81 79 GLN A N 1
ATOM 589 C CA . GLN A 1 79 ? -3.039 -2.635 -15.983 1.00 80.81 79 GLN A CA 1
ATOM 590 C C . GLN A 1 79 ? -4.203 -2.789 -16.968 1.00 80.81 79 GLN A C 1
ATOM 592 O O . GLN A 1 79 ? -3.983 -3.028 -18.152 1.00 80.81 79 GLN A O 1
ATOM 597 N N . VAL A 1 80 ? -5.444 -2.582 -16.521 1.00 86.19 80 VAL A N 1
ATOM 598 C CA . VAL A 1 80 ? -6.610 -2.530 -17.420 1.00 86.19 80 VAL A CA 1
ATOM 599 C C . VAL A 1 80 ? -6.513 -1.356 -18.382 1.00 86.19 80 VAL A C 1
ATOM 601 O O . VAL A 1 80 ? -6.738 -1.526 -19.575 1.00 86.19 80 VAL A O 1
ATOM 604 N N . HIS A 1 81 ? -6.167 -0.166 -17.883 1.00 79.38 81 HIS A N 1
ATOM 605 C CA . HIS A 1 81 ? -6.041 1.026 -18.721 1.00 79.38 81 HIS A CA 1
ATOM 606 C C . HIS A 1 81 ? -4.964 0.865 -19.804 1.00 79.38 81 HIS A C 1
ATOM 608 O O . HIS A 1 81 ? -5.136 1.344 -20.921 1.00 79.38 81 HIS A O 1
ATOM 614 N N . GLN A 1 82 ? -3.880 0.156 -19.487 1.00 88.50 82 GLN A N 1
ATOM 615 C CA . GLN A 1 82 ? -2.792 -0.161 -20.413 1.00 88.50 82 GLN A CA 1
ATOM 616 C C . GLN A 1 82 ? -3.109 -1.343 -21.348 1.00 88.50 82 GLN A C 1
ATOM 618 O O . GLN A 1 82 ? -2.327 -1.622 -22.253 1.00 88.50 82 GLN A O 1
ATOM 623 N N . GLY A 1 83 ? -4.240 -2.032 -21.154 1.00 87.31 83 GLY A N 1
ATOM 624 C CA . GLY A 1 83 ? -4.624 -3.211 -21.935 1.00 87.31 83 GLY A CA 1
ATOM 625 C C . GLY A 1 83 ? -3.866 -4.491 -21.564 1.00 87.31 83 GLY A C 1
ATOM 626 O O . GLY A 1 83 ? -3.925 -5.466 -22.306 1.00 87.31 83 GLY A O 1
ATOM 627 N N . GLU A 1 84 ? -3.165 -4.513 -20.427 1.00 91.38 84 GLU A N 1
ATOM 628 C CA . GLU A 1 84 ? -2.411 -5.678 -19.939 1.00 91.38 84 GLU A CA 1
ATOM 629 C C . GLU A 1 84 ? -3.314 -6.758 -19.319 1.00 91.38 84 GLU A C 1
ATOM 631 O O . GLU A 1 84 ? -2.923 -7.921 -19.222 1.00 91.38 84 GLU A O 1
ATOM 636 N N . ILE A 1 85 ? -4.515 -6.379 -18.870 1.00 88.44 85 ILE A N 1
ATOM 637 C CA . ILE A 1 85 ? -5.496 -7.276 -18.247 1.00 88.44 85 ILE A CA 1
ATOM 638 C C . ILE A 1 85 ? -6.849 -7.118 -18.940 1.00 88.44 85 ILE A C 1
ATOM 640 O O . ILE A 1 85 ? -7.318 -6.001 -19.159 1.00 88.44 85 ILE A O 1
ATOM 644 N N . ASP A 1 86 ? -7.505 -8.247 -19.223 1.00 90.19 86 ASP A N 1
ATOM 645 C CA . ASP A 1 86 ? -8.874 -8.270 -19.740 1.00 90.19 86 ASP A CA 1
ATOM 646 C C . ASP A 1 86 ? -9.842 -7.576 -18.752 1.00 90.19 86 ASP A C 1
ATOM 648 O O . ASP A 1 86 ? -9.861 -7.917 -17.560 1.00 90.19 86 ASP A O 1
ATOM 652 N N . PRO A 1 87 ? -10.689 -6.635 -19.211 1.00 86.56 87 PRO A N 1
ATOM 653 C CA . PRO A 1 87 ? -11.610 -5.904 -18.341 1.00 86.56 87 PRO A CA 1
ATOM 654 C C . PRO A 1 87 ? -12.523 -6.791 -17.481 1.00 86.56 87 PRO A C 1
ATOM 656 O O . PRO A 1 87 ? -12.862 -6.419 -16.357 1.00 86.56 87 PRO A O 1
ATOM 659 N N . ARG A 1 88 ? -12.906 -7.983 -17.955 1.00 89.81 88 ARG A N 1
ATOM 660 C CA . ARG A 1 88 ? -13.738 -8.934 -17.198 1.00 89.81 88 ARG A CA 1
ATOM 661 C C . ARG A 1 88 ? -12.971 -9.540 -16.029 1.00 89.81 88 ARG A C 1
ATOM 663 O O . ARG A 1 88 ? -13.531 -9.682 -14.942 1.00 89.81 88 ARG A O 1
ATOM 670 N N . VAL A 1 89 ? -11.689 -9.853 -16.224 1.00 86.38 89 VAL A N 1
ATOM 671 C CA 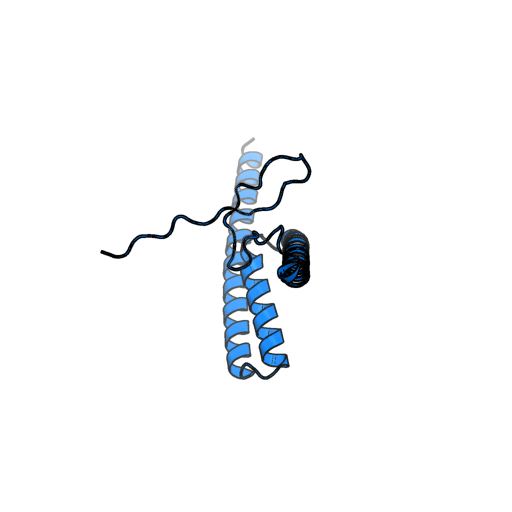. VAL A 1 89 ? -10.809 -10.334 -15.146 1.00 86.38 89 VAL A CA 1
ATOM 672 C C . VAL A 1 89 ? -10.666 -9.255 -14.077 1.00 86.38 89 VAL A C 1
ATOM 674 O O . VAL A 1 89 ? -10.809 -9.532 -12.886 1.00 86.38 89 VAL A O 1
ATOM 677 N N . ALA A 1 90 ? -10.465 -8.005 -14.488 1.00 83.75 90 ALA A N 1
ATOM 678 C CA . ALA A 1 90 ? -10.384 -6.895 -13.550 1.00 83.75 90 ALA A CA 1
ATOM 679 C C . ALA A 1 90 ? -11.695 -6.637 -12.799 1.00 83.75 90 ALA A C 1
ATOM 681 O O . ALA A 1 90 ? -11.665 -6.385 -11.595 1.00 83.75 90 ALA A O 1
ATOM 682 N N . GLN A 1 91 ? -12.845 -6.771 -13.465 1.00 87.19 91 GLN A N 1
ATOM 683 C CA . GLN A 1 91 ? -14.151 -6.664 -12.816 1.00 87.19 91 GLN A CA 1
ATOM 684 C C . GLN A 1 91 ? -14.346 -7.742 -11.736 1.00 87.19 91 GLN A C 1
ATOM 686 O O . GLN A 1 91 ? -14.858 -7.449 -10.650 1.00 87.19 91 GLN A O 1
ATOM 691 N N . ALA A 1 92 ? -13.916 -8.981 -11.997 1.00 85.12 92 ALA A N 1
ATOM 692 C CA . ALA A 1 92 ? -13.955 -10.056 -11.006 1.00 85.12 92 ALA A CA 1
ATOM 693 C C . ALA A 1 92 ? -13.059 -9.739 -9.794 1.00 85.12 92 ALA A C 1
ATOM 695 O O . ALA A 1 92 ? -13.502 -9.858 -8.649 1.00 85.12 92 ALA A O 1
ATOM 696 N N . LEU A 1 93 ? -11.835 -9.251 -10.031 1.00 83.31 93 LEU A N 1
ATOM 697 C CA . LEU A 1 93 ? -10.912 -8.829 -8.970 1.00 83.31 93 LEU A CA 1
ATOM 698 C C . LEU A 1 93 ? -11.474 -7.675 -8.130 1.00 83.31 93 LEU A C 1
ATOM 700 O O . LEU A 1 93 ? -11.421 -7.733 -6.901 1.00 83.31 93 LEU A O 1
ATOM 704 N N . ALA A 1 94 ? -12.055 -6.657 -8.769 1.00 84.19 94 ALA A N 1
ATOM 705 C CA . ALA A 1 94 ? -12.686 -5.532 -8.082 1.00 84.19 94 ALA A CA 1
ATOM 706 C C . ALA A 1 94 ? -13.856 -5.995 -7.199 1.00 84.19 94 ALA A C 1
ATOM 708 O O . ALA A 1 94 ? -13.995 -5.554 -6.057 1.00 84.19 94 ALA A O 1
ATOM 709 N N . SER A 1 95 ? -14.658 -6.937 -7.699 1.00 87.81 95 SER A N 1
ATOM 710 C CA . SER A 1 95 ? -15.791 -7.504 -6.962 1.00 87.81 95 SER A CA 1
ATOM 711 C C . SER A 1 95 ? -15.336 -8.269 -5.713 1.00 87.81 95 SER A C 1
ATOM 713 O O . SER A 1 95 ? -15.888 -8.063 -4.628 1.00 87.81 95 SER A O 1
ATOM 715 N N . LEU A 1 96 ? -14.293 -9.099 -5.836 1.00 82.69 96 LEU A N 1
ATOM 716 C CA . LEU A 1 96 ? -13.701 -9.830 -4.710 1.00 82.69 96 LEU A CA 1
ATOM 717 C C . LEU A 1 96 ? -13.087 -8.882 -3.677 1.00 82.69 96 LEU A C 1
ATOM 719 O O . LEU A 1 96 ? -13.353 -9.015 -2.483 1.00 82.69 96 LEU A O 1
ATOM 723 N N . ALA A 1 97 ? -12.321 -7.886 -4.120 1.00 83.88 97 ALA A N 1
ATOM 724 C CA . ALA A 1 97 ? -11.724 -6.914 -3.214 1.00 83.88 97 ALA A CA 1
ATOM 725 C C . ALA A 1 97 ? -12.791 -6.098 -2.469 1.00 83.88 97 ALA A C 1
ATOM 727 O O . ALA A 1 97 ? -12.676 -5.893 -1.262 1.00 83.88 97 ALA A O 1
ATOM 728 N N . GLY A 1 98 ? -13.872 -5.705 -3.151 1.00 86.06 98 GLY A N 1
ATOM 729 C CA . GLY A 1 98 ? -15.022 -5.062 -2.518 1.00 86.06 98 GLY A CA 1
ATOM 730 C C . GLY A 1 98 ? -15.676 -5.942 -1.447 1.00 86.06 98 GLY A C 1
ATOM 731 O O . GLY A 1 98 ? -16.018 -5.454 -0.371 1.00 86.06 98 GLY A O 1
ATOM 732 N N . ALA A 1 99 ? -15.807 -7.251 -1.692 1.00 85.69 99 ALA A N 1
ATOM 733 C CA . ALA A 1 99 ? -16.293 -8.196 -0.685 1.00 85.69 99 ALA A CA 1
ATOM 734 C C . ALA A 1 99 ? -15.354 -8.282 0.532 1.00 85.69 99 ALA A C 1
ATOM 736 O O . ALA A 1 99 ? -15.824 -8.186 1.664 1.00 85.69 99 ALA A O 1
ATOM 737 N N . MET A 1 100 ? -14.038 -8.373 0.313 1.00 82.12 100 MET A N 1
ATOM 738 C CA . MET A 1 100 ? -13.043 -8.402 1.392 1.00 82.12 100 MET A CA 1
ATOM 739 C C . MET A 1 100 ? -13.076 -7.130 2.246 1.00 82.12 100 MET A C 1
ATOM 741 O O . MET A 1 100 ? -1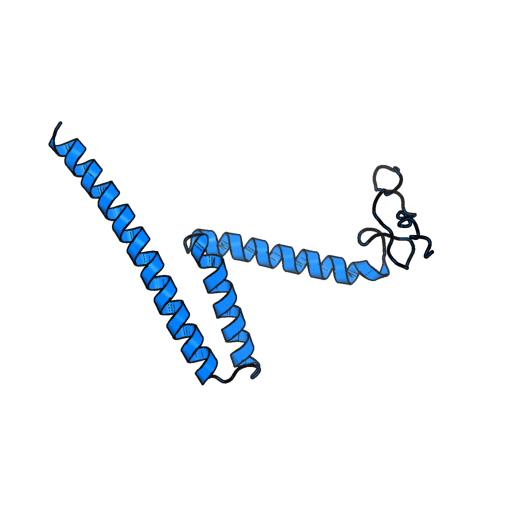3.072 -7.215 3.474 1.00 82.12 100 MET A O 1
ATOM 745 N N . VAL A 1 101 ? -13.149 -5.953 1.612 1.00 85.81 101 VAL A N 1
ATOM 746 C CA . VAL A 1 101 ? -13.250 -4.670 2.323 1.00 85.81 101 VAL A CA 1
ATOM 747 C C . VAL A 1 101 ? -14.509 -4.640 3.187 1.00 85.81 101 VAL A C 1
ATOM 749 O O . VAL A 1 101 ? -14.402 -4.316 4.365 1.00 85.81 101 VAL A O 1
ATOM 752 N N . ARG A 1 102 ? -15.670 -5.050 2.655 1.00 88.25 102 ARG A N 1
ATOM 753 C CA . ARG A 1 102 ? -16.930 -5.092 3.419 1.00 88.25 102 ARG A CA 1
ATOM 754 C C . ARG A 1 102 ? -16.859 -6.001 4.645 1.00 88.25 102 ARG A C 1
ATOM 756 O O . ARG A 1 102 ? -17.303 -5.596 5.715 1.00 88.25 102 ARG A O 1
ATOM 763 N N . VAL A 1 103 ? -16.285 -7.200 4.513 1.00 82.62 103 VAL A N 1
ATOM 764 C CA . VAL A 1 103 ? -16.105 -8.127 5.648 1.00 82.62 103 VAL A CA 1
ATOM 765 C C . VAL A 1 103 ? -15.216 -7.493 6.719 1.00 82.62 103 VAL A C 1
ATOM 767 O O . VAL A 1 103 ? -15.554 -7.504 7.902 1.00 82.62 103 VAL A O 1
ATOM 770 N N . LEU A 1 104 ? -14.104 -6.878 6.307 1.00 83.69 104 LEU A N 1
ATOM 771 C CA . LEU A 1 104 ? -13.179 -6.227 7.231 1.00 83.69 104 LEU A CA 1
ATOM 772 C C . LEU A 1 104 ? -13.809 -5.031 7.943 1.00 83.69 104 LEU A C 1
ATOM 774 O O . LEU A 1 104 ? -13.576 -4.880 9.142 1.00 83.69 104 LEU A O 1
ATOM 778 N N . THR A 1 105 ? -14.581 -4.198 7.240 1.00 85.56 105 THR A N 1
ATOM 779 C CA . THR A 1 105 ? -15.257 -3.047 7.850 1.00 85.56 105 THR A CA 1
ATOM 780 C C . THR A 1 105 ? -16.395 -3.483 8.765 1.00 85.56 105 THR A C 1
ATOM 782 O O . THR A 1 105 ? -16.548 -2.892 9.829 1.00 85.56 105 THR A O 1
ATOM 785 N N . SER A 1 106 ? -17.146 -4.538 8.415 1.00 87.06 106 SER A N 1
ATOM 786 C CA . SER A 1 106 ? -18.188 -5.104 9.288 1.00 87.06 106 SER A CA 1
ATOM 787 C C . SER A 1 106 ? -17.606 -5.533 10.633 1.00 87.06 106 SER A C 1
ATOM 789 O O . SER A 1 106 ? -18.086 -5.101 11.675 1.00 87.06 106 SER A O 1
ATOM 791 N N . GLY A 1 107 ? -16.495 -6.279 10.618 1.00 85.94 107 GLY A N 1
ATOM 792 C CA . GLY A 1 107 ? -15.835 -6.713 11.850 1.00 85.94 107 GLY A CA 1
ATOM 793 C C . GLY A 1 107 ? -15.309 -5.561 12.718 1.00 85.94 107 GLY A C 1
ATOM 794 O O . GLY A 1 107 ? -15.397 -5.633 13.941 1.00 85.94 107 GLY A O 1
ATOM 795 N N . GLU A 1 108 ? -14.787 -4.473 12.126 1.00 87.94 108 GLU A N 1
ATOM 796 C CA . GLU A 1 108 ? -14.398 -3.284 12.917 1.00 87.94 108 GLU A CA 1
ATOM 797 C C . GLU A 1 108 ? -15.596 -2.596 13.551 1.00 87.94 108 GLU A C 1
ATOM 799 O O . GLU A 1 108 ? -15.502 -2.134 14.687 1.00 87.94 108 GLU A O 1
ATOM 804 N N . LEU A 1 109 ? -16.691 -2.476 12.802 1.00 90.12 109 LEU A N 1
ATOM 805 C CA . LEU A 1 109 ? -17.897 -1.817 13.280 1.00 90.12 109 LEU A CA 1
ATOM 806 C C . LEU A 1 109 ? -18.534 -2.617 14.415 1.00 90.12 109 LEU A C 1
ATOM 808 O O . LEU A 1 109 ? -18.836 -2.025 15.445 1.00 90.12 109 LEU A O 1
ATOM 812 N N . GLU A 1 110 ? -18.643 -3.939 14.282 1.00 92.69 110 GLU A N 1
ATOM 813 C CA . GLU A 1 110 ? -19.117 -4.824 15.354 1.00 92.69 110 GLU A CA 1
ATOM 814 C C . GLU A 1 110 ? -18.254 -4.720 16.615 1.00 92.69 110 GLU A C 1
ATOM 816 O O . GLU A 1 110 ? -18.774 -4.610 17.721 1.00 92.69 110 GLU A O 1
ATOM 821 N N . GLU A 1 111 ? -16.929 -4.708 16.468 1.00 91.81 111 GLU A N 1
ATOM 822 C CA . GLU A 1 111 ? -16.017 -4.570 17.604 1.00 91.81 111 GLU A CA 1
ATOM 823 C C . GLU A 1 111 ? -16.148 -3.201 18.287 1.00 91.81 111 GLU A C 1
ATOM 825 O O . GLU A 1 111 ? -16.131 -3.096 19.514 1.00 91.81 111 GLU A O 1
ATOM 830 N N . ARG A 1 112 ? -16.301 -2.129 17.503 1.00 92.50 112 ARG A N 1
ATOM 831 C CA . ARG A 1 112 ? -16.539 -0.784 18.043 1.00 92.50 112 ARG A CA 1
ATOM 832 C C . ARG A 1 112 ? -17.890 -0.691 18.745 1.00 92.50 112 ARG A C 1
ATOM 834 O O . ARG A 1 112 ? -17.948 -0.042 19.785 1.00 92.50 112 ARG A O 1
ATOM 841 N N . LEU A 1 113 ? -18.931 -1.321 18.201 1.00 96.06 113 LEU A N 1
ATOM 842 C CA . LEU A 1 113 ? -20.256 -1.388 18.817 1.00 96.06 113 LEU A CA 1
ATOM 843 C C . LEU A 1 113 ? -20.192 -2.116 20.157 1.00 96.06 113 LEU A C 1
ATOM 845 O O . LEU A 1 113 ? -20.522 -1.498 21.164 1.00 96.06 113 LEU A O 1
ATOM 849 N N . ARG A 1 114 ? -19.618 -3.327 20.201 1.00 94.81 114 ARG A N 1
ATOM 850 C CA . ARG A 1 114 ? -19.430 -4.085 21.451 1.00 94.81 114 ARG A CA 1
ATOM 851 C C . ARG A 1 114 ? -18.737 -3.256 22.533 1.00 94.81 114 ARG A C 1
ATOM 853 O O . ARG A 1 114 ? -19.197 -3.193 23.665 1.00 94.81 114 ARG A O 1
ATOM 860 N N . ARG A 1 115 ? -17.656 -2.548 22.184 1.00 95.44 115 ARG A N 1
ATOM 861 C CA . ARG A 1 115 ? -16.938 -1.676 23.136 1.00 95.44 115 ARG A CA 1
ATOM 862 C C . ARG A 1 115 ? -17.772 -0.504 23.645 1.00 95.44 115 ARG A C 1
ATOM 864 O O . ARG A 1 115 ? -17.542 -0.049 24.763 1.00 95.44 115 ARG A O 1
ATOM 871 N N . LEU A 1 116 ? -18.645 0.058 22.813 1.00 96.00 116 LEU A N 1
ATOM 872 C CA . LEU A 1 116 ? -19.526 1.153 23.219 1.00 96.00 116 LEU A CA 1
ATOM 873 C C . LEU A 1 116 ? -20.655 0.639 24.113 1.00 96.00 116 LEU A C 1
ATOM 875 O O . LEU A 1 116 ? -20.939 1.271 25.126 1.00 96.00 116 LEU A O 1
ATOM 879 N N . GLU A 1 117 ? -21.238 -0.507 23.767 1.00 95.81 117 GLU A N 1
ATOM 880 C CA . GLU A 1 117 ? -22.285 -1.177 24.542 1.00 95.81 117 GLU A CA 1
ATOM 881 C C . GLU A 1 117 ? -21.785 -1.537 25.945 1.00 95.81 117 GLU A C 1
ATOM 883 O O . GLU A 1 117 ? -22.387 -1.094 26.919 1.00 95.81 117 GLU A O 1
ATOM 888 N N . SER A 1 118 ? -20.616 -2.179 26.079 1.00 94.50 118 SER A N 1
ATOM 889 C CA . SER A 1 118 ? -20.050 -2.506 27.401 1.00 94.50 118 SER A CA 1
ATOM 890 C C . SER A 1 118 ? -19.808 -1.269 28.273 1.00 94.50 118 SER A C 1
ATOM 892 O O . SER A 1 118 ? -20.106 -1.274 29.462 1.00 94.50 118 SER A O 1
ATOM 894 N N . LYS A 1 119 ? -19.330 -0.160 27.692 1.00 94.69 119 LYS A N 1
ATOM 895 C CA . LYS A 1 119 ? -19.139 1.098 28.441 1.00 94.69 119 LYS A CA 1
ATOM 896 C C . LYS A 1 119 ? -20.453 1.733 28.890 1.00 94.69 119 LYS A C 1
ATOM 898 O O . LYS A 1 119 ? -20.475 2.446 29.891 1.00 94.69 119 LYS A O 1
ATOM 903 N N . LEU A 1 120 ? -21.523 1.563 28.115 1.00 94.75 120 LEU A N 1
ATOM 904 C CA . LEU A 1 120 ? -22.852 2.037 28.496 1.00 94.75 120 LEU A CA 1
ATOM 905 C C . LEU A 1 120 ? -23.425 1.179 29.625 1.00 94.75 120 LEU A C 1
ATOM 907 O O . LEU A 1 120 ? -23.981 1.735 30.565 1.00 94.75 120 LEU A O 1
ATOM 911 N N . GLU A 1 121 ? -23.232 -0.138 29.573 1.00 91.25 121 GLU A N 1
ATOM 912 C CA . GLU A 1 121 ? -23.608 -1.054 30.654 1.00 91.25 121 GLU A CA 1
ATOM 913 C C . GLU A 1 121 ? -22.869 -0.718 31.956 1.00 91.25 121 GLU A C 1
ATOM 915 O O . GLU A 1 121 ? -23.511 -0.523 32.983 1.00 91.25 121 GLU A O 1
ATOM 920 N N . GLU A 1 122 ? -21.546 -0.528 31.910 1.00 87.81 122 GLU A N 1
ATOM 921 C CA . GLU A 1 122 ? -20.738 -0.112 33.070 1.00 87.81 122 GLU A CA 1
ATOM 922 C C . GLU A 1 122 ? -21.214 1.216 33.683 1.00 87.81 122 GLU A C 1
ATOM 924 O O . GLU A 1 122 ? -21.222 1.370 34.903 1.00 87.81 122 GLU A O 1
ATOM 929 N N . ARG A 1 123 ? -21.637 2.173 32.845 1.00 86.19 123 ARG A N 1
ATOM 930 C CA . ARG A 1 123 ? -22.182 3.465 33.293 1.00 86.19 123 ARG A CA 1
ATOM 931 C C . ARG A 1 123 ? -23.584 3.370 33.882 1.00 86.19 123 ARG A C 1
ATOM 933 O O . ARG A 1 123 ? -23.917 4.204 34.708 1.00 86.19 123 ARG A O 1
ATOM 940 N N . ASN A 1 124 ? -24.404 2.428 33.427 1.00 78.88 124 ASN A N 1
ATOM 941 C CA . ASN A 1 124 ? -25.780 2.263 33.900 1.00 78.88 124 ASN A CA 1
ATOM 942 C C . ASN A 1 124 ? -25.865 1.457 35.207 1.00 78.88 124 ASN A C 1
ATOM 944 O O . ASN A 1 124 ? -26.922 1.425 35.833 1.00 78.88 124 ASN A O 1
ATOM 948 N N . VAL A 1 125 ? -24.778 0.782 35.592 1.00 73.69 125 VAL A N 1
ATOM 949 C CA . VAL A 1 125 ? -24.657 0.026 36.850 1.00 73.69 125 VAL A CA 1
ATOM 950 C C . VAL A 1 125 ? -24.079 0.888 37.994 1.00 73.69 125 VAL A C 1
ATOM 952 O O . VAL A 1 125 ? -24.182 0.490 39.153 1.00 73.69 125 VAL A O 1
ATOM 955 N N . GLN A 1 126 ? -23.500 2.058 37.688 1.00 54.00 126 GLN A N 1
ATOM 956 C CA . GLN A 1 126 ? -23.045 3.076 38.658 1.00 54.00 126 GLN A CA 1
ATOM 957 C C . GLN A 1 126 ? -24.144 4.087 38.983 1.00 54.00 126 GLN A C 1
ATOM 959 O O . GLN A 1 126 ? -24.182 4.521 40.156 1.00 54.00 126 GLN A O 1
#